Protein AF-A0A3G9H7V8-F1 (afdb_monomer_lite)

Radius of gyration: 50.82 Å; chains: 1; bounding box: 95×32×143 Å

pLDDT: mean 91.22, std 7.06, range [56.06, 97.62]

Structure (mmCIF, N/CA/C/O backbone):
data_AF-A0A3G9H7V8-F1
#
_entry.id   AF-A0A3G9H7V8-F1
#
loop_
_atom_site.group_PDB
_atom_site.id
_atom_site.type_symbol
_atom_site.label_atom_id
_atom_site.label_alt_id
_atom_site.label_comp_id
_atom_site.label_asym_id
_atom_site.label_entity_id
_atom_site.label_seq_id
_atom_site.pdbx_PDB_ins_code
_atom_site.Cartn_x
_atom_site.Cartn_y
_atom_site.Cartn_z
_atom_site.occupancy
_atom_site.B_iso_or_equiv
_atom_site.auth_seq_id
_atom_site.auth_comp_id
_atom_site.auth_asym_id
_atom_site.auth_atom_id
_atom_site.pdbx_PDB_model_num
ATOM 1 N N . MET A 1 1 ? 59.963 -0.102 -94.139 1.00 56.06 1 MET A N 1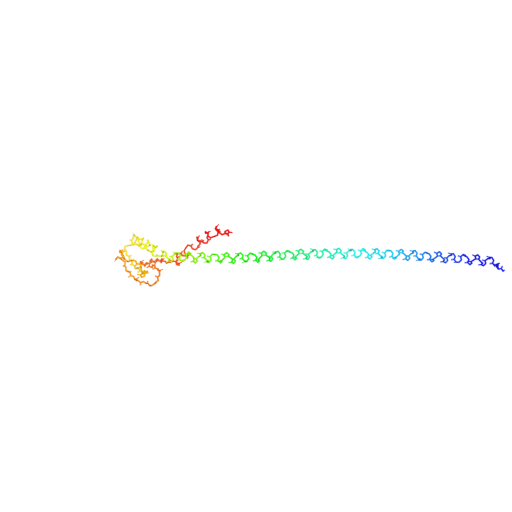
ATOM 2 C CA . MET A 1 1 ? 60.409 0.705 -92.985 1.00 56.06 1 MET A CA 1
ATOM 3 C C . MET A 1 1 ? 59.238 1.578 -92.584 1.00 56.06 1 MET A C 1
ATOM 5 O O . MET A 1 1 ? 58.678 2.205 -93.471 1.00 56.06 1 MET A O 1
ATOM 9 N N . TYR A 1 2 ? 58.824 1.552 -91.318 1.00 56.94 2 TYR A N 1
ATOM 10 C CA . TYR A 1 2 ? 57.833 2.504 -90.808 1.00 56.94 2 TYR A CA 1
ATOM 11 C C . TYR A 1 2 ? 58.503 3.868 -90.636 1.00 56.94 2 TYR A C 1
ATOM 13 O O . TYR A 1 2 ? 59.680 3.917 -90.272 1.00 56.94 2 TYR A O 1
ATOM 21 N N . SER A 1 3 ? 57.789 4.949 -90.940 1.00 73.94 3 SER A N 1
ATOM 22 C CA . SER A 1 3 ? 58.307 6.301 -90.726 1.00 73.94 3 SER A CA 1
ATOM 23 C C . SER A 1 3 ? 58.266 6.649 -89.232 1.00 73.94 3 SER A C 1
ATOM 25 O O . SER A 1 3 ? 57.451 6.101 -88.489 1.00 73.94 3 SER A O 1
ATOM 27 N N . GLU A 1 4 ? 59.110 7.576 -88.771 1.00 71.31 4 GLU A N 1
ATOM 28 C CA . GLU A 1 4 ? 59.048 8.087 -87.387 1.00 71.31 4 GLU A CA 1
ATOM 29 C C . GLU A 1 4 ? 57.642 8.611 -87.029 1.00 71.31 4 GLU A C 1
ATOM 31 O O . GLU A 1 4 ? 57.175 8.437 -85.904 1.00 71.31 4 GLU A O 1
ATOM 36 N N . SER A 1 5 ? 56.916 9.141 -88.021 1.00 75.75 5 SER A N 1
ATOM 37 C CA . SER A 1 5 ? 55.530 9.599 -87.886 1.00 75.75 5 SER A CA 1
ATOM 38 C C . SER A 1 5 ? 54.541 8.465 -87.562 1.00 75.75 5 SER A C 1
ATOM 40 O O . SER A 1 5 ? 53.612 8.659 -86.774 1.00 75.75 5 SER A O 1
ATOM 42 N N . ASP A 1 6 ? 54.746 7.258 -88.101 1.00 77.44 6 ASP A N 1
ATOM 43 C CA . ASP A 1 6 ? 53.877 6.101 -87.839 1.00 77.44 6 ASP A CA 1
ATOM 44 C C . ASP A 1 6 ? 54.033 5.589 -86.400 1.00 77.44 6 ASP A C 1
ATOM 46 O O . ASP A 1 6 ? 53.047 5.240 -85.742 1.00 77.44 6 ASP A O 1
ATOM 50 N N . PHE A 1 7 ? 55.267 5.589 -85.887 1.00 81.81 7 PHE A N 1
ATOM 51 C CA . PHE A 1 7 ? 55.557 5.201 -84.507 1.00 81.81 7 PHE A CA 1
ATOM 52 C C . PHE A 1 7 ? 55.008 6.220 -83.502 1.00 81.81 7 PHE A C 1
ATOM 54 O O . PHE A 1 7 ? 54.410 5.840 -82.492 1.00 81.81 7 PHE A O 1
ATOM 61 N N . GLU A 1 8 ? 55.135 7.515 -83.796 1.00 83.44 8 GLU A N 1
ATOM 62 C CA . GLU A 1 8 ? 54.595 8.575 -82.944 1.00 83.44 8 GLU A CA 1
ATOM 63 C C . GLU A 1 8 ? 53.059 8.509 -82.860 1.00 83.44 8 GLU A C 1
ATOM 65 O O . GLU A 1 8 ? 52.477 8.609 -81.776 1.00 83.44 8 GLU A O 1
ATOM 70 N N . ASN A 1 9 ? 52.388 8.245 -83.986 1.00 83.19 9 ASN A N 1
ATOM 71 C CA . ASN A 1 9 ? 50.938 8.055 -84.031 1.00 83.19 9 ASN A CA 1
ATOM 72 C C . ASN A 1 9 ? 50.480 6.797 -83.273 1.00 83.19 9 ASN A C 1
ATOM 74 O O . ASN A 1 9 ? 49.453 6.826 -82.588 1.00 83.19 9 ASN A O 1
ATOM 78 N N . PHE A 1 10 ? 51.234 5.698 -83.360 1.00 85.50 10 PHE A N 1
ATOM 79 C CA . PHE A 1 10 ? 50.973 4.487 -82.581 1.00 85.50 10 PHE A CA 1
ATOM 80 C C . PHE A 1 10 ? 51.125 4.737 -81.072 1.00 85.50 10 PHE A C 1
ATOM 82 O O . PHE A 1 10 ? 50.220 4.413 -80.301 1.00 85.50 10 PHE A O 1
ATOM 89 N N . SER A 1 11 ? 52.211 5.393 -80.654 1.00 87.31 11 SER A N 1
ATOM 90 C CA . SER A 1 11 ? 52.475 5.746 -79.252 1.00 87.31 11 SER A CA 1
ATOM 91 C C . SER A 1 11 ? 51.382 6.646 -78.657 1.00 87.31 11 SER A C 1
ATOM 93 O O . SER A 1 11 ? 50.880 6.381 -77.558 1.00 87.31 11 SER A O 1
ATOM 95 N N . LYS A 1 12 ? 50.918 7.649 -79.418 1.00 89.56 12 LYS A N 1
ATOM 96 C CA . LYS A 1 12 ? 49.792 8.514 -79.023 1.00 89.56 12 LYS A CA 1
ATOM 97 C C . LYS A 1 12 ? 48.502 7.716 -78.821 1.00 89.56 12 LYS A C 1
ATOM 99 O O . LYS A 1 12 ? 47.817 7.914 -77.819 1.00 89.56 12 LYS A O 1
ATOM 104 N N . LYS A 1 13 ? 48.185 6.775 -79.719 1.00 89.94 13 LYS A N 1
ATOM 105 C CA . LYS A 1 13 ? 46.992 5.915 -79.597 1.00 89.94 13 LYS A CA 1
ATOM 106 C C . LYS A 1 13 ? 47.057 4.980 -78.390 1.00 89.94 13 LYS A C 1
ATOM 108 O O . LYS A 1 13 ? 46.058 4.837 -77.688 1.00 89.94 13 LYS A O 1
ATOM 113 N N . ILE A 1 14 ? 48.211 4.365 -78.130 1.00 91.88 14 ILE A N 1
ATOM 114 C CA . ILE A 1 14 ? 48.401 3.492 -76.963 1.00 91.88 14 ILE A CA 1
ATOM 115 C C . ILE A 1 14 ? 48.274 4.293 -75.666 1.00 91.88 14 ILE A C 1
ATOM 117 O O . ILE A 1 14 ? 47.539 3.880 -74.771 1.00 91.88 14 ILE A O 1
ATOM 121 N N . THR A 1 15 ? 48.906 5.465 -75.592 1.00 90.94 15 THR A N 1
ATOM 122 C CA . THR A 1 15 ? 48.827 6.351 -74.421 1.00 90.94 15 THR A CA 1
ATOM 123 C C . THR A 1 15 ? 47.394 6.812 -74.160 1.00 90.94 15 THR A C 1
ATOM 125 O O . THR A 1 15 ? 46.905 6.682 -73.041 1.00 90.94 15 THR A O 1
ATOM 128 N N . ALA A 1 16 ? 46.674 7.261 -75.193 1.00 91.31 16 ALA A N 1
ATOM 129 C CA . ALA A 1 16 ? 45.269 7.650 -75.068 1.00 91.31 16 ALA A CA 1
ATOM 130 C C . ALA A 1 16 ? 44.376 6.476 -74.627 1.00 91.31 16 ALA A C 1
ATOM 132 O O . ALA A 1 16 ? 43.504 6.633 -73.777 1.00 91.31 16 ALA A O 1
ATOM 133 N N . SER A 1 17 ? 44.615 5.270 -75.155 1.00 91.88 17 SER A N 1
ATOM 134 C CA . SER A 1 17 ? 43.884 4.075 -74.725 1.00 91.88 17 SER A CA 1
ATOM 135 C C . SER A 1 17 ? 44.196 3.677 -73.281 1.00 91.88 17 SER A C 1
ATOM 137 O O . SER A 1 17 ? 43.309 3.154 -72.605 1.00 91.88 17 SER A O 1
ATOM 139 N N . ALA A 1 18 ? 45.433 3.864 -72.817 1.00 92.38 18 ALA A N 1
ATOM 140 C CA . ALA A 1 18 ? 45.832 3.579 -71.443 1.00 92.38 18 ALA A CA 1
ATOM 141 C C . ALA A 1 18 ? 45.210 4.584 -70.464 1.00 92.38 18 ALA A C 1
ATOM 143 O O . ALA A 1 18 ? 44.666 4.163 -69.447 1.00 92.38 18 ALA A O 1
ATOM 144 N N . LEU A 1 19 ? 45.204 5.876 -70.812 1.00 94.19 19 LEU A N 1
ATOM 145 C CA . LEU A 1 19 ? 44.536 6.929 -70.040 1.00 94.19 19 LEU A CA 1
ATOM 146 C C . LEU A 1 19 ? 43.030 6.673 -69.930 1.00 94.19 19 LEU A C 1
ATOM 148 O O . LEU A 1 19 ? 42.518 6.601 -68.820 1.00 94.19 19 LEU A O 1
ATOM 152 N N . ASN A 1 20 ? 42.350 6.381 -71.044 1.00 94.25 20 ASN A N 1
ATOM 153 C CA . ASN A 1 20 ? 40.921 6.042 -71.028 1.00 94.25 20 ASN A CA 1
ATOM 154 C C . ASN A 1 20 ? 40.607 4.812 -70.156 1.00 94.25 20 ASN A C 1
ATOM 156 O O . ASN A 1 20 ? 39.543 4.728 -69.547 1.00 94.25 20 ASN A O 1
ATOM 160 N N . ARG A 1 21 ? 41.506 3.818 -70.110 1.00 94.12 21 ARG A N 1
ATOM 161 C CA . ARG A 1 21 ? 41.347 2.656 -69.219 1.00 94.12 21 ARG A CA 1
ATOM 162 C C . ARG A 1 21 ? 41.571 3.032 -67.759 1.00 94.12 21 ARG A C 1
ATOM 164 O O . ARG A 1 21 ? 40.799 2.592 -66.918 1.00 94.12 21 ARG A O 1
ATOM 171 N N . ALA A 1 22 ? 42.593 3.832 -67.467 1.00 93.62 22 ALA A N 1
ATOM 172 C CA . ALA A 1 22 ? 42.861 4.310 -66.116 1.00 93.62 22 ALA A CA 1
ATOM 173 C C . ALA A 1 22 ? 41.695 5.155 -65.578 1.00 93.62 22 ALA A C 1
ATOM 175 O O . ALA A 1 22 ? 41.257 4.922 -64.458 1.00 93.62 22 ALA A O 1
ATOM 176 N N . GLU A 1 23 ? 41.135 6.053 -66.392 1.00 95.50 23 GLU A N 1
ATOM 177 C CA . GLU A 1 23 ? 39.951 6.847 -66.042 1.00 95.50 23 GLU A CA 1
ATOM 178 C C . GLU A 1 23 ? 38.747 5.959 -65.721 1.00 95.50 23 GLU A C 1
ATOM 180 O O . GLU A 1 23 ? 38.131 6.129 -64.674 1.00 95.50 23 GLU A O 1
ATOM 185 N N . LYS A 1 24 ? 38.458 4.947 -66.552 1.00 95.75 24 LYS A N 1
ATOM 186 C CA . LYS A 1 24 ? 37.373 3.992 -66.266 1.00 95.75 24 LYS A CA 1
ATOM 187 C C . LYS A 1 24 ? 37.571 3.251 -64.949 1.00 95.75 24 LYS A C 1
ATOM 189 O O . LYS A 1 24 ? 36.627 3.136 -64.180 1.00 95.75 24 LYS A O 1
ATOM 194 N N . ILE A 1 25 ? 38.789 2.786 -64.670 1.00 95.75 25 ILE A N 1
ATOM 195 C CA . ILE A 1 25 ? 39.103 2.098 -63.409 1.00 95.75 25 ILE A CA 1
ATOM 196 C C . ILE A 1 25 ? 38.897 3.038 -62.216 1.00 95.75 25 ILE A C 1
ATOM 198 O O . ILE A 1 25 ? 38.371 2.615 -61.190 1.00 95.75 25 ILE A O 1
ATOM 202 N N . VAL A 1 26 ? 39.296 4.307 -62.341 1.00 95.31 26 VAL A N 1
ATOM 203 C CA . VAL A 1 26 ? 39.108 5.311 -61.287 1.00 95.31 26 VAL A CA 1
ATOM 204 C C . VAL A 1 26 ? 37.625 5.587 -61.048 1.00 95.31 26 VAL A C 1
ATOM 206 O O . VAL A 1 26 ? 37.203 5.600 -59.895 1.00 95.31 26 VAL A O 1
ATOM 209 N N . GLU A 1 27 ? 36.826 5.763 -62.098 1.00 96.12 27 GLU A N 1
ATOM 210 C CA . GLU A 1 27 ? 35.383 5.996 -61.961 1.00 96.12 27 GLU A CA 1
ATOM 211 C C . GLU A 1 27 ? 34.654 4.770 -61.390 1.00 96.12 27 GLU A C 1
ATOM 213 O O . GLU A 1 27 ? 33.844 4.907 -60.477 1.00 96.12 27 GLU A O 1
ATOM 218 N N . GLU A 1 28 ? 35.004 3.556 -61.827 1.00 96.06 28 GLU A N 1
ATOM 219 C CA . GLU A 1 28 ? 34.475 2.316 -61.241 1.00 96.06 28 GLU A CA 1
ATOM 220 C C . GLU A 1 28 ? 34.866 2.163 -59.762 1.00 96.06 28 GLU A C 1
ATOM 222 O O . GLU A 1 28 ? 34.057 1.718 -58.946 1.00 96.06 28 GLU A O 1
ATOM 227 N N . ALA A 1 29 ? 36.094 2.538 -59.391 1.00 95.31 29 ALA A N 1
ATOM 228 C CA . ALA A 1 29 ? 36.549 2.500 -58.004 1.00 95.31 29 ALA A CA 1
ATOM 229 C C . ALA A 1 29 ? 35.818 3.527 -57.128 1.00 95.31 29 ALA A C 1
ATOM 231 O O . ALA A 1 29 ? 35.462 3.198 -55.996 1.00 95.31 29 ALA A O 1
ATOM 232 N N . LYS A 1 30 ? 35.560 4.738 -57.644 1.00 96.00 30 LYS A N 1
ATOM 233 C CA . LYS A 1 30 ? 34.761 5.761 -56.954 1.00 96.00 30 LYS A CA 1
ATOM 234 C C . LYS A 1 30 ? 33.324 5.298 -56.748 1.00 96.00 30 LYS A C 1
ATOM 236 O O . LYS A 1 30 ? 32.863 5.315 -55.615 1.00 96.00 30 LYS A O 1
ATOM 241 N N . ALA A 1 31 ? 32.669 4.799 -57.798 1.00 96.38 31 ALA A N 1
ATOM 242 C CA . ALA A 1 31 ? 31.296 4.306 -57.709 1.00 96.38 31 ALA A CA 1
ATOM 243 C C . ALA A 1 31 ? 31.163 3.179 -56.670 1.00 96.38 31 ALA A C 1
ATOM 245 O O . ALA A 1 31 ? 30.263 3.204 -55.837 1.00 96.38 31 ALA A O 1
ATOM 246 N N . ARG A 1 32 ? 32.113 2.232 -56.644 1.00 95.81 32 ARG A N 1
ATOM 247 C CA . ARG A 1 32 ? 32.150 1.175 -55.618 1.00 95.81 32 ARG A CA 1
ATOM 248 C C . ARG A 1 32 ? 32.421 1.704 -54.211 1.00 95.81 32 ARG A C 1
ATOM 250 O O . ARG A 1 32 ? 31.960 1.109 -53.243 1.00 95.81 32 ARG A O 1
ATOM 257 N N . ALA A 1 33 ? 33.227 2.755 -54.073 1.00 95.94 33 ALA A N 1
ATOM 258 C CA . ALA A 1 33 ? 33.482 3.368 -52.774 1.00 95.94 33 ALA A CA 1
ATOM 259 C C . ALA A 1 33 ? 32.226 4.077 -52.251 1.00 95.94 33 ALA A C 1
ATOM 261 O O . ALA A 1 33 ? 31.880 3.896 -51.089 1.00 95.94 33 ALA A O 1
ATOM 262 N N . GLU A 1 34 ? 31.526 4.817 -53.110 1.00 96.44 34 GLU A N 1
ATOM 263 C CA . GLU A 1 34 ? 30.258 5.479 -52.785 1.00 96.44 34 GLU A CA 1
ATOM 264 C C . GLU A 1 34 ? 29.166 4.468 -52.417 1.00 96.44 34 GLU A C 1
ATOM 266 O O . GLU A 1 34 ? 28.502 4.639 -51.399 1.00 96.44 34 GLU A O 1
ATOM 271 N N . GLU A 1 35 ? 29.034 3.377 -53.177 1.00 96.94 35 GLU A N 1
ATOM 272 C CA . GLU A 1 35 ? 28.098 2.287 -52.873 1.00 96.94 35 GLU A CA 1
ATOM 273 C C . GLU A 1 35 ? 28.371 1.681 -51.490 1.00 96.94 35 GLU A C 1
ATOM 275 O O . GLU A 1 35 ? 27.461 1.573 -50.673 1.00 96.94 35 GLU A O 1
ATOM 280 N N . LYS A 1 36 ? 29.638 1.388 -51.171 1.00 96.44 36 LYS A N 1
ATOM 281 C CA . LYS A 1 36 ? 30.019 0.862 -49.851 1.00 96.44 36 LYS A CA 1
ATOM 282 C C . LYS A 1 36 ? 29.769 1.838 -48.708 1.00 96.44 36 LYS A C 1
ATOM 284 O O . LYS A 1 36 ? 29.417 1.407 -47.614 1.00 96.44 36 LYS A O 1
ATOM 289 N N . VAL A 1 37 ? 29.993 3.133 -48.931 1.00 96.81 37 VAL A N 1
ATOM 290 C CA . VAL A 1 37 ? 29.675 4.161 -47.931 1.00 96.81 37 VAL A CA 1
ATOM 291 C C . VAL A 1 37 ? 28.171 4.181 -47.687 1.00 96.81 37 VAL A C 1
ATOM 293 O O . VAL A 1 37 ? 27.750 4.149 -46.537 1.00 96.81 37 VAL A O 1
ATOM 296 N N . HIS A 1 38 ? 27.369 4.142 -48.750 1.00 96.38 38 HIS A N 1
ATOM 297 C CA . HIS A 1 38 ? 25.916 4.132 -48.634 1.00 96.38 38 HIS A CA 1
ATOM 298 C C . HIS A 1 38 ? 25.385 2.877 -47.920 1.00 96.38 38 HIS A C 1
ATOM 300 O O . HIS A 1 38 ? 24.501 2.978 -47.070 1.00 96.38 38 HIS A O 1
ATOM 306 N N . GLU A 1 39 ? 25.941 1.699 -48.217 1.00 97.00 39 GLU A N 1
ATOM 307 C CA . GLU A 1 39 ? 25.615 0.454 -47.509 1.00 97.00 39 GLU A CA 1
ATOM 308 C C . GLU A 1 39 ? 25.952 0.545 -46.016 1.00 97.00 39 GLU A C 1
ATOM 310 O O . GLU A 1 39 ? 25.111 0.213 -45.181 1.00 97.00 39 GLU A O 1
ATOM 315 N N . ALA A 1 40 ? 27.139 1.055 -45.673 1.00 96.31 40 ALA A N 1
ATOM 316 C CA . ALA A 1 40 ? 27.561 1.217 -44.284 1.00 96.31 40 ALA A CA 1
ATOM 317 C C . ALA A 1 40 ? 26.706 2.244 -43.522 1.00 96.31 40 ALA A C 1
ATOM 319 O O . ALA A 1 40 ? 26.383 2.032 -42.355 1.00 96.31 40 ALA A O 1
ATOM 320 N N . GLU A 1 41 ? 26.311 3.346 -44.166 1.00 97.25 41 GLU A N 1
ATOM 321 C CA . GLU A 1 41 ? 25.395 4.335 -43.584 1.00 97.25 41 GLU A CA 1
ATOM 322 C C . GLU A 1 41 ? 24.018 3.731 -43.308 1.00 97.25 41 GLU A C 1
ATOM 324 O O . GLU A 1 41 ? 23.433 3.976 -42.251 1.00 97.25 41 GLU A O 1
ATOM 329 N N . LYS A 1 42 ? 23.512 2.915 -44.237 1.00 97.38 42 LYS A N 1
ATOM 330 C CA . LYS A 1 42 ? 22.236 2.223 -44.072 1.00 97.38 42 LYS A CA 1
ATOM 331 C C . LYS A 1 42 ? 22.289 1.216 -42.922 1.00 97.38 42 LYS A C 1
ATOM 333 O O . LYS A 1 42 ? 21.403 1.233 -42.074 1.00 97.38 42 LYS A O 1
ATOM 338 N N . GLU A 1 43 ? 23.332 0.391 -42.861 1.00 96.88 43 GLU A N 1
ATOM 339 C CA . GLU A 1 43 ? 23.529 -0.577 -41.775 1.00 96.88 43 GLU A CA 1
ATOM 340 C C . GLU A 1 43 ? 23.661 0.130 -40.416 1.00 96.88 43 GLU A C 1
ATOM 342 O O . GLU A 1 43 ? 23.015 -0.256 -39.443 1.00 96.88 43 GLU A O 1
ATOM 347 N N . ALA A 1 44 ? 24.425 1.225 -40.351 1.00 96.25 44 ALA A N 1
ATOM 348 C CA . ALA A 1 44 ? 24.560 2.018 -39.133 1.00 96.25 44 ALA A CA 1
ATOM 349 C C . ALA A 1 44 ? 23.219 2.613 -38.671 1.00 96.25 44 ALA A C 1
ATOM 351 O O . ALA A 1 44 ? 22.936 2.627 -37.472 1.00 96.25 44 ALA A O 1
ATOM 352 N N . ALA A 1 45 ? 22.387 3.084 -39.604 1.00 97.06 45 ALA A N 1
ATOM 353 C CA . ALA A 1 45 ? 21.060 3.606 -39.291 1.00 97.06 45 ALA A CA 1
ATOM 354 C C . ALA A 1 45 ? 20.111 2.512 -38.772 1.00 97.06 45 ALA A C 1
ATOM 356 O O . ALA A 1 45 ? 19.371 2.754 -37.820 1.00 97.06 45 ALA A O 1
ATOM 357 N N . GLU A 1 46 ? 20.153 1.312 -39.359 1.00 97.31 46 GLU A N 1
ATOM 358 C CA . GLU A 1 46 ? 19.356 0.162 -38.911 1.00 97.31 46 GLU A CA 1
ATOM 359 C C . GLU A 1 46 ? 19.751 -0.273 -37.491 1.00 97.31 46 GLU A C 1
ATOM 361 O O . GLU A 1 46 ? 18.882 -0.409 -36.629 1.00 97.31 46 GLU A O 1
ATOM 366 N N . ILE A 1 47 ? 21.055 -0.386 -37.212 1.00 97.25 47 ILE A N 1
ATOM 367 C CA . ILE A 1 47 ? 21.574 -0.722 -35.875 1.00 97.25 47 ILE A CA 1
ATOM 368 C C . ILE A 1 47 ? 21.174 0.338 -34.842 1.00 97.25 47 ILE A C 1
ATOM 370 O O . ILE A 1 47 ? 20.793 0.004 -33.717 1.00 97.25 47 ILE A O 1
ATOM 374 N N . LEU A 1 48 ? 21.265 1.623 -35.201 1.00 97.31 48 LEU A N 1
ATOM 375 C CA . LEU A 1 48 ? 20.890 2.707 -34.297 1.00 97.31 48 LEU A CA 1
ATOM 376 C C . LEU A 1 48 ? 19.397 2.648 -33.956 1.00 97.31 48 LEU A C 1
ATOM 378 O O . LEU A 1 48 ? 19.047 2.731 -32.781 1.00 97.31 48 LEU A O 1
ATOM 382 N N . ALA A 1 49 ? 18.538 2.450 -34.957 1.00 97.06 49 ALA A N 1
ATOM 383 C CA . ALA A 1 49 ? 17.096 2.355 -34.758 1.00 97.06 49 ALA A CA 1
ATOM 384 C C . ALA A 1 49 ? 16.709 1.162 -33.866 1.00 97.06 49 ALA A C 1
ATOM 386 O O . ALA A 1 49 ? 15.874 1.306 -32.972 1.00 97.06 49 ALA A O 1
ATOM 387 N N . GLU A 1 50 ? 17.341 -0.000 -34.061 1.00 97.25 50 GLU A N 1
ATOM 388 C CA . GLU A 1 50 ? 17.114 -1.178 -33.215 1.00 97.25 50 GLU A CA 1
ATOM 389 C C . GLU A 1 50 ? 17.550 -0.921 -31.762 1.00 97.25 50 GLU A C 1
ATOM 391 O O . GLU A 1 50 ? 16.814 -1.222 -30.820 1.00 97.25 50 GLU A O 1
ATOM 396 N N . SER A 1 51 ? 18.716 -0.297 -31.572 1.00 96.50 51 SER A N 1
ATOM 397 C CA . SER A 1 51 ? 19.227 0.075 -30.249 1.00 96.50 51 SER A CA 1
ATOM 398 C C . SER A 1 51 ? 18.299 1.057 -29.524 1.00 96.50 51 SER A C 1
ATOM 400 O O . SER A 1 51 ? 17.974 0.860 -28.351 1.00 96.50 51 SER A O 1
ATOM 402 N N . GLU A 1 52 ? 17.810 2.086 -30.222 1.00 97.19 52 GLU A N 1
ATOM 403 C CA . GLU A 1 52 ? 16.851 3.050 -29.672 1.00 97.19 52 GLU A CA 1
ATOM 404 C C . GLU A 1 52 ? 15.531 2.382 -29.269 1.00 97.19 52 GLU A C 1
ATOM 406 O O . GLU A 1 52 ? 14.972 2.694 -28.212 1.00 97.19 52 GLU A O 1
ATOM 411 N N . GLU A 1 53 ? 15.039 1.428 -30.064 1.00 97.50 53 GLU A N 1
ATOM 412 C CA . GLU A 1 53 ? 13.826 0.683 -29.735 1.00 97.50 53 GLU A CA 1
ATOM 413 C C . GLU A 1 53 ? 14.009 -0.174 -28.473 1.00 97.50 53 GLU A C 1
ATOM 415 O O . GLU A 1 53 ? 13.134 -0.177 -27.598 1.00 97.50 53 GLU A O 1
ATOM 420 N N . ILE A 1 54 ? 15.136 -0.885 -28.361 1.00 97.12 54 ILE A N 1
ATOM 421 C CA . ILE A 1 54 ? 15.461 -1.721 -27.197 1.00 97.12 54 ILE A CA 1
ATOM 422 C C . ILE A 1 54 ? 15.563 -0.855 -25.942 1.00 97.12 54 ILE A C 1
ATOM 424 O O . ILE A 1 54 ? 14.851 -1.110 -24.969 1.00 97.12 54 ILE A O 1
ATOM 428 N N . LEU A 1 55 ? 16.356 0.217 -25.985 1.00 96.44 55 LEU A N 1
ATOM 429 C CA . LEU A 1 55 ? 16.512 1.138 -24.857 1.00 96.44 55 LEU A CA 1
ATOM 430 C C . LEU A 1 55 ? 15.177 1.783 -24.462 1.00 96.44 55 LEU A C 1
ATOM 432 O O . LEU A 1 55 ? 14.879 1.930 -23.278 1.00 96.44 55 LEU A O 1
ATOM 436 N N . GLY A 1 56 ? 14.327 2.117 -25.437 1.00 97.62 56 GLY A N 1
ATOM 437 C CA . GLY A 1 56 ? 12.986 2.638 -25.177 1.00 97.62 56 GLY A CA 1
ATOM 438 C C . GLY A 1 56 ? 12.046 1.618 -24.521 1.00 97.62 56 GLY A C 1
ATOM 439 O O . GLY A 1 56 ? 11.151 1.995 -23.761 1.00 97.62 56 GLY A O 1
ATOM 440 N N . LYS A 1 57 ? 12.202 0.318 -24.796 1.00 97.00 57 LYS A N 1
ATOM 441 C CA . LYS A 1 57 ? 11.468 -0.750 -24.090 1.00 97.00 57 LYS A CA 1
ATOM 442 C C . LYS A 1 57 ? 11.994 -0.936 -22.669 1.00 97.00 57 LYS A C 1
ATOM 444 O O . LYS A 1 57 ? 11.188 -0.985 -21.744 1.00 97.00 57 LYS A O 1
ATOM 449 N N . GLU A 1 58 ? 13.312 -0.975 -22.493 1.00 96.69 58 GLU A N 1
ATOM 450 C CA . GLU A 1 58 ? 13.948 -1.107 -21.177 1.00 96.69 58 GLU A CA 1
ATOM 451 C C . GLU A 1 58 ? 13.592 0.060 -20.253 1.00 96.69 58 GLU A C 1
ATOM 453 O O . GLU A 1 58 ? 13.219 -0.161 -19.101 1.00 96.69 58 GLU A O 1
ATOM 458 N N . LEU A 1 59 ? 13.619 1.295 -20.766 1.00 97.12 59 LEU A N 1
ATOM 459 C CA . LEU A 1 59 ? 13.254 2.483 -19.998 1.00 97.12 59 LEU A CA 1
ATOM 460 C C . LEU A 1 59 ? 11.799 2.426 -19.520 1.00 97.12 59 LEU A C 1
ATOM 462 O O . LEU A 1 59 ? 11.539 2.678 -18.347 1.00 97.12 59 LEU A O 1
ATOM 466 N N . ARG A 1 60 ? 10.861 2.041 -20.394 1.00 96.81 60 ARG A N 1
ATOM 467 C CA . ARG A 1 60 ? 9.445 1.893 -20.016 1.00 96.81 60 ARG A CA 1
ATOM 468 C C . ARG A 1 60 ? 9.244 0.810 -18.962 1.00 96.81 60 ARG A C 1
ATOM 470 O O . ARG A 1 60 ? 8.558 1.059 -17.977 1.00 96.81 60 ARG A O 1
ATOM 477 N N . SER A 1 61 ? 9.883 -0.350 -19.127 1.00 97.31 61 SER A N 1
ATOM 478 C CA . SER A 1 61 ? 9.832 -1.431 -18.132 1.00 97.31 61 SER A CA 1
ATOM 479 C C . SER A 1 61 ? 10.364 -0.960 -16.778 1.00 97.31 61 SER A C 1
ATOM 481 O O . SER A 1 61 ? 9.737 -1.181 -15.747 1.00 97.31 61 SER A O 1
ATOM 483 N N . PHE A 1 62 ? 11.494 -0.249 -16.777 1.00 96.94 62 PHE A N 1
ATOM 484 C CA . PHE A 1 62 ? 12.082 0.306 -15.562 1.00 96.94 62 PHE A CA 1
ATOM 485 C C . PHE A 1 62 ? 11.169 1.342 -14.888 1.00 96.94 62 PHE A C 1
ATOM 487 O O . PHE A 1 62 ? 11.033 1.344 -13.663 1.00 96.94 62 PHE A O 1
ATOM 494 N N . GLU A 1 63 ? 10.536 2.227 -15.661 1.00 97.50 63 GLU A N 1
ATOM 495 C CA . GLU A 1 63 ? 9.580 3.211 -15.145 1.00 97.50 63 GLU A CA 1
ATOM 496 C C . GLU A 1 63 ? 8.342 2.542 -14.532 1.00 97.50 63 GLU A C 1
ATOM 498 O O . GLU A 1 63 ? 7.927 2.922 -13.434 1.00 97.50 63 GLU A O 1
ATOM 503 N N . GLU A 1 64 ? 7.787 1.524 -15.195 1.00 97.38 64 GLU A N 1
ATOM 504 C CA . GLU A 1 64 ? 6.648 0.742 -14.703 1.00 97.38 64 GLU A CA 1
ATOM 505 C C . GLU A 1 64 ? 6.986 -0.003 -13.407 1.00 97.38 64 GLU A C 1
ATOM 507 O O . GLU A 1 64 ? 6.262 0.122 -12.417 1.00 97.38 64 GLU A O 1
ATOM 512 N N . GLU A 1 65 ? 8.119 -0.708 -13.365 1.00 97.44 65 GLU A N 1
ATOM 513 C CA . GLU A 1 65 ? 8.595 -1.407 -12.166 1.00 97.44 65 GLU A CA 1
ATOM 514 C C . GLU A 1 65 ? 8.827 -0.442 -11.003 1.00 97.44 65 GLU A C 1
ATOM 516 O O . GLU A 1 65 ? 8.420 -0.699 -9.865 1.00 97.44 65 GLU A O 1
ATOM 521 N N . ARG A 1 66 ? 9.462 0.701 -11.276 1.00 96.69 66 ARG A N 1
ATOM 522 C CA . ARG A 1 66 ? 9.740 1.708 -10.252 1.00 96.69 66 ARG A CA 1
ATOM 523 C C . ARG A 1 66 ? 8.456 2.332 -9.723 1.00 96.69 66 ARG A C 1
ATOM 525 O O . ARG A 1 66 ? 8.350 2.544 -8.515 1.00 96.69 66 ARG A O 1
ATOM 532 N N . ARG A 1 67 ? 7.479 2.596 -10.591 1.00 96.88 67 ARG A N 1
ATOM 533 C CA . ARG A 1 67 ? 6.161 3.090 -10.188 1.00 96.88 67 ARG A CA 1
ATOM 534 C C . ARG A 1 67 ? 5.429 2.070 -9.322 1.00 96.88 67 ARG A C 1
ATOM 536 O O . ARG A 1 67 ? 4.986 2.431 -8.236 1.00 96.88 67 ARG A O 1
ATOM 543 N N . ALA A 1 68 ? 5.373 0.811 -9.750 1.00 96.94 68 ALA A N 1
ATOM 544 C CA . ALA A 1 68 ? 4.741 -0.264 -8.989 1.00 96.94 68 ALA A CA 1
ATOM 545 C C . ALA A 1 68 ? 5.388 -0.439 -7.606 1.00 96.94 68 ALA A C 1
ATOM 547 O O . ALA A 1 68 ? 4.697 -0.623 -6.604 1.00 96.94 68 ALA A O 1
ATOM 548 N N . LYS A 1 69 ? 6.719 -0.314 -7.525 1.00 97.38 69 LYS A N 1
ATOM 549 C CA . LYS A 1 69 ? 7.444 -0.344 -6.253 1.00 97.38 69 LYS A CA 1
ATOM 550 C C . LYS A 1 69 ? 7.054 0.818 -5.338 1.00 97.38 69 LYS A C 1
ATOM 552 O O . LYS A 1 69 ? 6.757 0.579 -4.172 1.00 97.38 69 LYS A O 1
ATOM 557 N N . ILE A 1 70 ? 7.018 2.047 -5.859 1.00 96.88 70 ILE A N 1
ATOM 558 C CA . ILE A 1 70 ? 6.604 3.231 -5.090 1.00 96.88 70 ILE A CA 1
ATOM 559 C C . ILE A 1 70 ? 5.162 3.076 -4.598 1.00 96.88 70 ILE A C 1
ATOM 561 O O . ILE A 1 70 ? 4.885 3.341 -3.431 1.00 96.88 70 ILE A O 1
ATOM 565 N N . GLU A 1 71 ? 4.247 2.625 -5.457 1.00 96.25 71 GLU A N 1
ATOM 566 C CA . GLU A 1 71 ? 2.847 2.388 -5.091 1.00 96.25 71 GLU A CA 1
ATOM 567 C C . GLU A 1 71 ? 2.736 1.328 -3.983 1.00 96.25 71 GLU A C 1
ATOM 569 O O . GLU A 1 71 ? 2.029 1.538 -2.998 1.00 96.25 71 GLU A O 1
ATOM 574 N N . SER A 1 72 ? 3.505 0.237 -4.075 1.00 97.00 72 SER A N 1
ATOM 575 C CA . SER A 1 72 ? 3.540 -0.804 -3.043 1.00 97.00 72 SER A CA 1
ATOM 576 C C . SER A 1 72 ? 4.128 -0.321 -1.714 1.00 97.00 72 SER A C 1
ATOM 578 O O . SER A 1 72 ? 3.614 -0.695 -0.658 1.00 97.00 72 SER A O 1
ATOM 580 N N . GLU A 1 73 ? 5.208 0.462 -1.736 1.00 97.25 73 GLU A N 1
ATOM 581 C CA . GLU A 1 73 ? 5.820 1.027 -0.526 1.00 97.25 73 GLU A CA 1
ATOM 582 C C . GLU A 1 73 ? 4.872 2.033 0.139 1.00 97.25 73 GLU A C 1
ATOM 584 O O . GLU A 1 73 ? 4.626 1.941 1.342 1.00 97.25 73 GLU A O 1
ATOM 589 N N . THR A 1 74 ? 4.251 2.906 -0.658 1.00 95.88 74 THR A N 1
ATOM 590 C CA . THR A 1 74 ? 3.259 3.886 -0.190 1.00 95.88 74 THR A CA 1
ATOM 591 C C . THR A 1 74 ? 2.059 3.199 0.456 1.00 95.88 74 THR A C 1
ATOM 593 O O . THR A 1 74 ? 1.626 3.590 1.539 1.00 95.88 74 THR A O 1
ATOM 596 N N . GLU A 1 75 ? 1.525 2.148 -0.172 1.00 93.62 75 GLU A N 1
ATOM 597 C CA . GLU A 1 75 ? 0.391 1.407 0.380 1.00 93.62 75 GLU A CA 1
ATOM 598 C C . GLU A 1 75 ? 0.755 0.705 1.692 1.00 93.62 75 GLU A C 1
ATOM 600 O O . GLU A 1 75 ? -0.024 0.717 2.646 1.00 93.62 75 GLU A O 1
ATOM 605 N N . ARG A 1 76 ? 1.965 0.146 1.783 1.00 95.44 76 ARG A N 1
ATOM 606 C CA . ARG A 1 76 ? 2.454 -0.479 3.015 1.00 95.44 76 ARG A CA 1
ATOM 607 C C . ARG A 1 76 ? 2.593 0.532 4.153 1.00 95.44 76 ARG A C 1
ATOM 609 O O . ARG A 1 76 ? 2.193 0.237 5.279 1.00 95.44 76 ARG A O 1
ATOM 616 N N . GLU A 1 77 ? 3.149 1.709 3.879 1.00 94.50 77 GLU A N 1
ATOM 617 C CA . GLU A 1 77 ? 3.251 2.790 4.865 1.00 94.50 77 GLU A CA 1
ATOM 618 C C . GLU A 1 77 ? 1.869 3.276 5.306 1.00 94.50 77 GLU A C 1
ATOM 620 O O . GLU A 1 77 ? 1.627 3.438 6.505 1.00 94.50 77 GLU A O 1
ATOM 625 N N . ARG A 1 78 ? 0.932 3.420 4.359 1.00 90.19 78 ARG A N 1
ATOM 626 C CA . ARG A 1 78 ? -0.465 3.764 4.645 1.00 90.19 78 ARG A CA 1
ATOM 627 C C . ARG A 1 78 ? -1.103 2.744 5.584 1.00 90.19 78 ARG A C 1
ATOM 629 O O . ARG A 1 78 ? -1.658 3.133 6.606 1.00 90.19 78 ARG A O 1
ATOM 636 N N . GLN A 1 79 ? -0.982 1.449 5.296 1.00 89.62 79 GLN A N 1
ATOM 637 C CA . GLN A 1 79 ? -1.526 0.388 6.151 1.00 89.62 79 GLN A CA 1
ATOM 638 C C . GLN A 1 79 ? -0.904 0.386 7.549 1.00 89.62 79 GLN A C 1
ATOM 640 O O . GLN A 1 79 ? -1.618 0.249 8.542 1.00 89.62 79 GLN A O 1
ATOM 645 N N . HIS A 1 80 ? 0.412 0.588 7.648 1.00 91.88 80 HIS A N 1
ATOM 646 C CA . HIS A 1 80 ? 1.088 0.675 8.939 1.00 91.88 80 HIS A CA 1
ATOM 647 C C . HIS A 1 80 ? 0.592 1.876 9.758 1.00 91.88 80 HIS A C 1
ATOM 649 O O . HIS A 1 80 ? 0.313 1.745 10.950 1.00 91.88 80 HIS A O 1
ATOM 655 N N . PHE A 1 81 ? 0.436 3.038 9.120 1.00 90.06 81 PHE A N 1
ATOM 656 C CA . PHE A 1 81 ? -0.125 4.229 9.754 1.00 90.06 81 PHE A CA 1
ATOM 657 C C . PHE A 1 81 ? -1.560 3.991 10.245 1.00 90.06 81 PHE A C 1
ATOM 659 O O . PHE A 1 81 ? -1.866 4.280 11.401 1.00 90.06 81 PHE A O 1
ATOM 666 N N . LEU A 1 82 ? -2.418 3.411 9.401 1.00 87.00 82 LEU A N 1
ATOM 667 C CA . LEU A 1 82 ? -3.805 3.086 9.747 1.00 87.00 82 LEU A CA 1
ATOM 668 C C . LEU A 1 82 ? -3.887 2.101 10.917 1.00 87.00 82 LEU A C 1
ATOM 670 O O . LEU A 1 82 ? -4.669 2.311 11.842 1.00 87.00 82 LEU A O 1
ATOM 674 N N . SER A 1 83 ? -3.046 1.065 10.917 1.00 87.44 83 SER A N 1
ATOM 675 C CA . SER A 1 83 ? -2.963 0.108 12.022 1.00 87.44 83 SER A CA 1
ATOM 676 C C . SER A 1 83 ? -2.525 0.780 13.324 1.00 87.44 83 SER A C 1
ATOM 678 O O . SER A 1 83 ? -3.081 0.482 14.380 1.00 87.44 83 SER A O 1
ATOM 680 N N . GLY A 1 84 ? -1.548 1.690 13.264 1.00 89.19 84 GLY A N 1
ATOM 681 C CA . GLY A 1 84 ? -1.102 2.452 14.431 1.00 89.19 84 GLY A CA 1
ATOM 682 C C . GLY A 1 84 ? -2.197 3.366 14.978 1.00 89.19 84 GLY A C 1
ATOM 683 O O . GLY A 1 84 ? -2.431 3.402 16.184 1.00 89.19 84 GLY A O 1
ATOM 684 N N . LEU A 1 85 ? -2.921 4.053 14.091 1.00 87.38 85 LEU A N 1
ATOM 685 C CA . LEU A 1 85 ? -4.042 4.908 14.471 1.00 87.38 85 LEU A CA 1
ATOM 686 C C . LEU A 1 85 ? -5.185 4.094 15.094 1.00 87.38 85 LEU A C 1
ATOM 688 O O . LEU A 1 85 ? -5.702 4.485 16.137 1.00 87.38 85 LEU A O 1
ATOM 692 N N . LYS A 1 86 ? -5.524 2.934 14.515 1.00 85.62 86 LYS A N 1
ATOM 693 C CA . LYS A 1 86 ? -6.499 1.994 15.084 1.00 85.62 86 LYS A CA 1
ATOM 694 C C . LYS A 1 86 ? -6.099 1.554 16.493 1.00 85.62 86 LYS A C 1
ATOM 696 O O . LYS A 1 86 ? -6.916 1.659 17.401 1.00 85.62 86 LYS A O 1
ATOM 701 N N . SER A 1 87 ? -4.850 1.122 16.687 1.00 88.00 87 SER A N 1
ATOM 702 C CA . SER A 1 87 ? -4.341 0.731 18.012 1.00 88.00 87 SER A CA 1
ATOM 703 C C . SER A 1 87 ? -4.484 1.870 19.021 1.00 88.00 87 SER A C 1
ATOM 705 O O . SER A 1 87 ? -5.032 1.668 20.099 1.00 88.00 87 SER A O 1
ATOM 707 N N . GLY A 1 88 ? -4.080 3.088 18.645 1.00 89.31 88 GLY A N 1
ATOM 708 C CA . GLY A 1 88 ? -4.180 4.254 19.523 1.00 89.31 88 GLY A CA 1
ATOM 709 C C . GLY A 1 88 ? -5.620 4.619 19.896 1.00 89.31 88 GLY A C 1
ATOM 710 O O . GLY A 1 88 ? -5.873 5.010 21.035 1.00 89.31 88 GLY A O 1
ATOM 711 N N . VAL A 1 89 ? -6.578 4.473 18.973 1.00 87.75 89 VAL A N 1
ATOM 712 C CA . VAL A 1 89 ? -7.996 4.697 19.296 1.00 87.75 89 VAL A CA 1
ATOM 713 C C . VAL A 1 89 ? -8.532 3.597 20.208 1.00 87.75 89 VAL A C 1
ATOM 715 O O . VAL A 1 89 ? -9.188 3.925 21.190 1.00 87.75 89 VAL A O 1
ATOM 718 N N . LEU A 1 90 ? -8.232 2.323 19.937 1.00 87.12 90 LEU A N 1
ATOM 719 C CA . LEU A 1 90 ? -8.673 1.210 20.786 1.00 87.12 90 LEU A CA 1
ATOM 720 C C . LEU A 1 90 ? -8.138 1.342 22.216 1.00 87.12 90 LEU A C 1
ATOM 722 O O . LEU A 1 90 ? -8.909 1.200 23.159 1.00 87.12 90 LEU A O 1
ATOM 726 N N . GLU A 1 91 ? -6.866 1.707 22.381 1.00 90.31 91 GLU A N 1
ATOM 727 C CA . GLU A 1 91 ? -6.278 2.008 23.694 1.00 90.31 91 GLU A CA 1
ATOM 728 C C . GLU A 1 91 ? -6.980 3.187 24.389 1.00 90.31 91 GLU A C 1
ATOM 730 O O . GLU A 1 91 ? -7.160 3.186 25.608 1.00 90.31 91 GLU A O 1
ATOM 735 N N . GLY A 1 92 ? -7.383 4.209 23.625 1.00 90.62 92 GLY A N 1
ATOM 736 C CA . GLY A 1 92 ? -8.148 5.344 24.140 1.00 90.62 92 GLY A CA 1
ATOM 737 C C . GLY A 1 92 ? -9.550 4.951 24.607 1.00 90.62 92 GLY A C 1
ATOM 738 O O . GLY A 1 92 ? -9.974 5.369 25.682 1.00 90.62 92 GLY A O 1
ATOM 739 N N . VAL A 1 93 ? -10.250 4.120 23.830 1.00 88.56 93 VAL A N 1
ATOM 740 C CA . VAL A 1 93 ? -11.580 3.602 24.183 1.00 88.56 93 VAL A CA 1
ATOM 741 C C . VAL A 1 93 ? -11.496 2.678 25.396 1.00 88.56 93 VAL A C 1
ATOM 743 O O . VAL A 1 93 ? -12.296 2.830 26.315 1.00 88.56 93 VAL A O 1
ATOM 746 N N . GLU A 1 94 ? -10.516 1.770 25.450 1.00 89.81 94 GLU A N 1
ATOM 747 C CA . GLU A 1 94 ? -10.309 0.889 26.607 1.00 89.81 94 GLU A CA 1
ATOM 748 C C . GLU A 1 94 ? -10.080 1.713 27.880 1.00 89.81 94 GLU A C 1
ATOM 750 O O . GLU A 1 94 ? -10.723 1.467 28.900 1.00 89.81 94 GLU A O 1
ATOM 755 N N . ARG A 1 95 ? -9.238 2.753 27.810 1.00 91.94 95 ARG A N 1
ATOM 756 C CA . ARG A 1 95 ? -9.002 3.657 28.942 1.00 91.94 95 ARG A CA 1
ATOM 757 C C . ARG A 1 95 ? -10.275 4.369 29.392 1.00 91.94 95 ARG A C 1
ATOM 759 O O . ARG A 1 95 ? -10.556 4.400 30.586 1.00 91.94 95 ARG A O 1
ATOM 766 N N . GLU A 1 96 ? -11.057 4.899 28.456 1.00 91.38 96 GLU A N 1
ATOM 767 C CA . GLU A 1 96 ? -12.330 5.560 28.762 1.00 91.38 96 GLU A CA 1
ATOM 768 C C . GLU A 1 96 ? -13.315 4.588 29.437 1.00 91.38 96 GLU A C 1
ATOM 770 O O . GLU A 1 96 ? -13.944 4.925 30.442 1.00 91.38 96 GLU A O 1
ATOM 775 N N . LEU A 1 97 ? -13.414 3.348 28.943 1.00 89.75 97 LEU A N 1
ATOM 776 C CA . LEU A 1 97 ? -14.238 2.301 29.555 1.00 89.75 97 LEU A CA 1
ATOM 777 C C . LEU A 1 97 ? -13.750 1.937 30.963 1.00 89.75 97 LEU A C 1
ATOM 779 O O . LEU A 1 97 ? -14.564 1.738 31.866 1.00 89.75 97 LEU A O 1
ATOM 783 N N . GLU A 1 98 ? -12.437 1.867 31.182 1.00 91.44 98 GLU A N 1
ATOM 784 C CA . GLU A 1 98 ? -11.862 1.608 32.502 1.00 91.44 98 GLU A CA 1
ATOM 785 C C . GLU A 1 98 ? -12.095 2.750 33.498 1.00 91.44 98 GLU A C 1
ATOM 787 O O . GLU A 1 98 ? -12.293 2.487 34.693 1.00 91.44 98 GLU A O 1
ATOM 792 N N . GLU A 1 99 ? -12.025 4.001 33.044 1.00 92.38 99 GLU A N 1
ATOM 793 C CA . GLU A 1 99 ? -12.275 5.200 33.851 1.00 92.38 99 GLU A CA 1
ATOM 794 C C . GLU A 1 99 ? -13.755 5.299 34.231 1.00 92.38 99 GLU A C 1
ATOM 796 O O . GLU A 1 99 ? -14.084 5.544 35.394 1.00 92.38 99 GLU A O 1
ATOM 801 N N . ARG A 1 100 ? -14.648 4.993 33.285 1.00 91.12 100 ARG A N 1
ATOM 802 C CA . ARG A 1 100 ? -16.109 5.024 33.463 1.00 91.12 100 ARG A CA 1
ATOM 803 C C . ARG A 1 100 ? -16.712 3.701 33.934 1.00 91.12 100 ARG A C 1
ATOM 805 O O . ARG A 1 100 ? -17.938 3.557 33.994 1.00 91.12 100 ARG A O 1
ATOM 812 N N . PHE A 1 101 ? -15.867 2.738 34.306 1.00 92.12 101 PHE A N 1
ATOM 813 C CA . PHE A 1 101 ? -16.305 1.416 34.749 1.00 92.12 101 PHE A CA 1
ATOM 814 C C . PHE A 1 101 ? -17.269 1.506 35.934 1.00 92.12 101 PHE A C 1
ATOM 816 O O . PHE A 1 101 ? -18.269 0.804 35.934 1.00 92.12 101 PHE A O 1
ATOM 823 N N . GLY A 1 102 ? -17.004 2.384 36.911 1.00 89.56 102 GLY A N 1
ATOM 824 C CA . GLY A 1 102 ? -17.855 2.547 38.097 1.00 89.56 102 GLY A CA 1
ATOM 825 C C . GLY A 1 102 ? -19.302 2.902 37.748 1.00 89.56 102 GLY A C 1
ATOM 826 O O . GLY A 1 102 ? -20.215 2.166 38.108 1.00 89.56 102 GLY A O 1
ATOM 827 N N . GLU A 1 103 ? -19.492 3.967 36.964 1.00 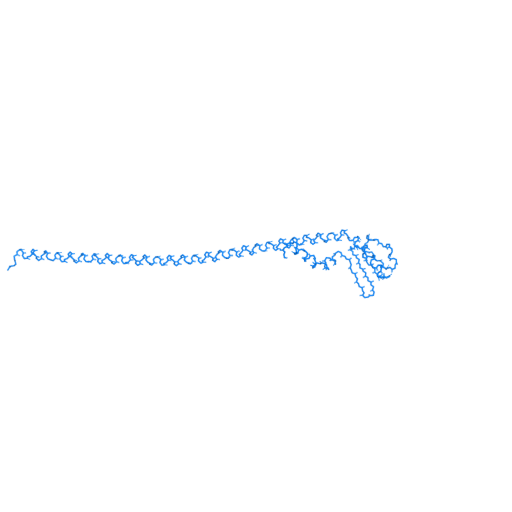90.50 103 GLU A N 1
ATOM 828 C CA . GLU A 1 103 ? -20.815 4.415 36.501 1.00 90.50 103 GLU A CA 1
ATOM 829 C C . GLU A 1 103 ? -21.545 3.312 35.720 1.00 90.50 103 GLU A C 1
ATOM 831 O O . GLU A 1 103 ? -22.725 3.036 35.935 1.00 90.50 103 GLU A O 1
ATOM 836 N N . SER A 1 104 ? -20.829 2.651 34.810 1.00 90.38 104 SER A N 1
ATOM 837 C CA . SER A 1 104 ? -21.411 1.623 33.942 1.00 90.38 104 SER A CA 1
ATOM 838 C C . SER A 1 104 ? -21.770 0.354 34.726 1.00 90.38 104 SER A C 1
ATOM 840 O O . SER A 1 104 ? -22.808 -0.265 34.488 1.00 90.38 104 SER A O 1
ATOM 842 N N . ALA A 1 105 ? -20.937 -0.003 35.703 1.00 92.44 105 ALA A N 1
ATOM 843 C CA . ALA A 1 105 ? -21.146 -1.114 36.616 1.00 92.44 105 ALA A CA 1
ATOM 844 C C . ALA A 1 105 ? -22.379 -0.899 37.504 1.00 92.44 105 ALA A C 1
ATOM 846 O O . ALA A 1 105 ? -23.162 -1.829 37.681 1.00 92.44 105 ALA A O 1
ATOM 847 N N . GLU A 1 106 ? -22.600 0.314 38.014 1.00 91.38 106 GLU A N 1
ATOM 848 C CA . GLU A 1 106 ? -23.802 0.650 38.789 1.00 91.38 106 GLU A CA 1
ATOM 849 C C . GLU A 1 106 ? -25.082 0.465 37.964 1.00 91.38 106 GLU A C 1
ATOM 851 O O . GLU A 1 106 ? -26.037 -0.165 38.426 1.00 91.38 106 GLU A O 1
ATOM 856 N N . ILE A 1 107 ? -25.084 0.930 36.710 1.00 91.69 107 ILE A N 1
ATOM 857 C CA . ILE A 1 107 ? -26.213 0.743 35.785 1.00 91.69 107 ILE A CA 1
ATOM 858 C C . ILE A 1 107 ? -26.468 -0.749 35.531 1.00 91.69 107 ILE A C 1
ATOM 860 O O . ILE A 1 107 ? -27.621 -1.195 35.536 1.00 91.69 107 ILE A O 1
ATOM 864 N N . PHE A 1 108 ? -25.408 -1.535 35.329 1.00 92.56 108 PHE A N 1
ATOM 865 C CA . PHE A 1 108 ? -25.524 -2.976 35.119 1.00 92.56 108 PHE A CA 1
ATOM 866 C C . PHE A 1 108 ? -26.072 -3.699 36.359 1.00 92.56 108 PHE A C 1
ATOM 868 O O . PHE A 1 108 ? -26.972 -4.532 36.238 1.00 92.56 108 PHE A O 1
ATOM 875 N N . LEU A 1 109 ? -25.611 -3.340 37.562 1.00 93.12 109 LEU A N 1
ATOM 876 C CA . LEU A 1 109 ? -26.126 -3.886 38.823 1.00 93.12 109 LEU A CA 1
ATOM 877 C C . LEU A 1 109 ? -27.603 -3.529 39.040 1.00 93.12 109 LEU A C 1
ATOM 879 O O . LEU A 1 109 ? -28.390 -4.389 39.433 1.00 93.12 109 LEU A O 1
ATOM 883 N N . GLU A 1 110 ? -28.014 -2.296 38.741 1.00 92.44 110 GLU A N 1
ATOM 884 C CA . GLU A 1 110 ? -29.425 -1.888 38.757 1.00 92.44 110 GLU A CA 1
ATOM 885 C C . GLU A 1 110 ? -30.285 -2.721 37.801 1.00 92.44 110 GLU A C 1
ATOM 887 O O . GLU A 1 110 ? -31.395 -3.142 38.145 1.00 92.44 110 GLU A O 1
ATOM 892 N N . TRP A 1 111 ? -29.776 -2.993 36.599 1.00 94.31 111 TRP A N 1
ATOM 893 C CA . TRP A 1 111 ? -30.456 -3.857 35.643 1.00 94.31 111 TRP A CA 1
ATOM 894 C C . TRP A 1 111 ? -30.575 -5.297 36.161 1.00 94.31 111 TRP A C 1
ATOM 896 O O . TRP A 1 111 ? -31.667 -5.873 36.101 1.00 94.31 111 TRP A O 1
ATOM 906 N N . LEU A 1 112 ? -29.504 -5.851 36.743 1.00 94.12 112 LEU A N 1
ATOM 907 C CA . LEU A 1 112 ? -29.519 -7.180 37.355 1.00 94.12 112 LEU A CA 1
ATOM 908 C C . LEU A 1 112 ? -30.545 -7.268 38.486 1.00 94.12 112 LEU A C 1
ATOM 910 O O . LEU A 1 112 ? -31.349 -8.195 38.475 1.00 94.12 112 LEU A O 1
ATOM 914 N N . LYS A 1 113 ? -30.600 -6.283 39.392 1.00 91.75 113 LYS A N 1
ATOM 915 C CA . LYS A 1 113 ? -31.594 -6.218 40.483 1.00 91.75 113 LYS A CA 1
ATOM 916 C C . LYS A 1 113 ? -33.035 -6.219 39.972 1.00 91.75 113 LYS A C 1
ATOM 918 O O . LYS A 1 113 ? -33.907 -6.871 40.537 1.00 91.75 113 LYS A O 1
ATOM 923 N N . LYS A 1 114 ? -33.309 -5.480 38.894 1.00 92.94 114 LYS A N 1
ATOM 924 C CA . LYS A 1 114 ? -34.655 -5.409 38.298 1.00 92.94 114 LYS A CA 1
ATOM 925 C C . LYS A 1 114 ? -35.045 -6.699 37.586 1.00 92.94 114 LYS A C 1
ATOM 927 O O . LYS A 1 114 ? -36.233 -7.005 37.483 1.00 92.94 114 LYS A O 1
ATOM 932 N N . ARG A 1 115 ? -34.065 -7.420 37.038 1.00 94.94 115 ARG A N 1
ATOM 933 C CA . ARG A 1 115 ? -34.303 -8.591 36.192 1.00 94.94 115 ARG A CA 1
ATOM 934 C C . ARG A 1 115 ? -34.239 -9.910 36.955 1.00 94.94 115 ARG A C 1
ATOM 936 O O . ARG A 1 115 ? -34.955 -10.845 36.600 1.00 94.94 115 ARG A O 1
ATOM 943 N N . PHE A 1 116 ? -33.422 -9.966 37.997 1.00 91.75 116 PHE A N 1
ATOM 944 C CA . PHE A 1 116 ? -33.156 -11.138 38.812 1.00 91.75 116 PHE A CA 1
ATOM 945 C C . PHE A 1 116 ? -33.367 -10.773 40.281 1.00 91.75 116 PHE A C 1
ATOM 947 O O . PHE A 1 116 ? -32.878 -9.757 40.753 1.00 91.75 116 PHE A O 1
ATOM 954 N N . GLY A 1 117 ? -34.108 -11.602 41.016 1.00 86.31 117 GLY A N 1
ATOM 955 C CA . GLY A 1 117 ? -34.331 -11.371 42.448 1.00 86.31 117 GLY A CA 1
ATOM 956 C C . GLY A 1 117 ? -33.172 -11.820 43.341 1.00 86.31 117 GLY A C 1
ATOM 957 O O . GLY A 1 117 ? -33.085 -11.366 44.471 1.00 86.31 117 GLY A O 1
ATOM 958 N N . GLU A 1 118 ? -32.307 -12.713 42.857 1.00 93.38 118 GLU A N 1
ATOM 959 C CA . GLU A 1 118 ? -31.224 -13.363 43.610 1.00 93.38 118 GLU A CA 1
ATOM 960 C C . GLU A 1 118 ? -30.185 -13.945 42.635 1.00 93.38 118 GLU A C 1
ATOM 962 O O . GLU A 1 118 ? -30.488 -14.145 41.452 1.00 93.38 118 GLU A O 1
ATOM 967 N N . GLY A 1 119 ? -29.007 -14.295 43.1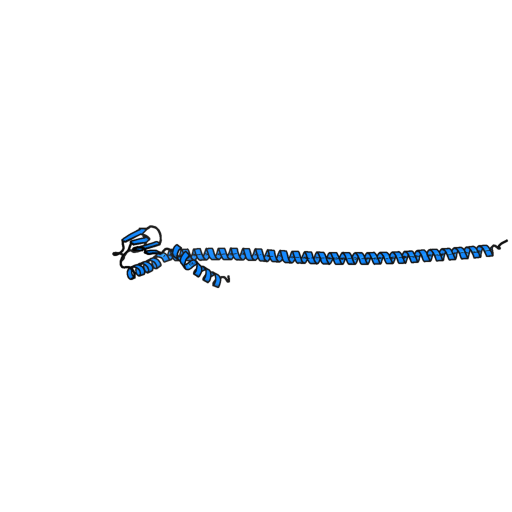47 1.00 94.88 119 GLY A N 1
ATOM 968 C CA . GLY A 1 119 ? -27.938 -15.003 42.435 1.00 94.88 119 GLY A CA 1
ATOM 969 C C . GLY A 1 119 ? -26.592 -14.828 43.136 1.00 94.88 119 GLY A C 1
ATOM 970 O O . GLY A 1 119 ? -26.533 -14.255 44.227 1.00 94.88 119 GLY A O 1
ATOM 971 N N . GLU A 1 120 ? -25.511 -15.303 42.524 1.00 96.44 120 GLU A N 1
ATOM 972 C CA . GLU A 1 120 ? -24.154 -15.017 42.997 1.00 96.44 120 GLU A CA 1
ATOM 973 C C . GLU A 1 120 ? -23.524 -13.904 42.151 1.00 96.44 120 GLU A C 1
ATOM 975 O O . GLU A 1 120 ? -23.679 -13.858 40.930 1.00 96.44 120 GLU A O 1
ATOM 980 N N . LEU A 1 121 ? -22.825 -12.984 42.815 1.00 96.75 121 LEU A N 1
ATOM 981 C CA . LEU A 1 121 ? -22.162 -11.843 42.196 1.00 96.75 121 LEU A CA 1
ATOM 982 C C . LEU A 1 121 ? -20.703 -11.798 42.633 1.00 96.75 121 LEU A C 1
ATOM 984 O O . LEU A 1 121 ? -20.418 -11.712 43.823 1.00 96.75 121 LEU A O 1
ATOM 988 N N . GLN A 1 122 ? -19.777 -11.783 41.683 1.00 96.31 122 GLN A N 1
ATOM 989 C CA . GLN A 1 122 ? -18.385 -11.420 41.928 1.00 96.31 122 GLN A CA 1
ATOM 990 C C . GLN A 1 122 ? -18.172 -10.008 41.398 1.00 96.31 122 GLN A C 1
ATOM 992 O O . GLN A 1 122 ? -18.282 -9.794 40.196 1.00 96.31 122 GLN A O 1
ATOM 997 N N . ILE A 1 123 ? -17.907 -9.037 42.268 1.00 95.88 123 ILE A N 1
ATOM 998 C CA . ILE A 1 123 ? -17.848 -7.623 41.870 1.00 95.88 123 ILE A CA 1
ATOM 999 C C . ILE A 1 123 ? -16.536 -6.975 42.276 1.00 95.88 123 ILE A C 1
ATOM 1001 O O . ILE A 1 123 ? -15.890 -7.393 43.241 1.00 95.88 123 ILE A O 1
ATOM 1005 N N . TYR A 1 124 ? -16.166 -5.913 41.567 1.00 95.19 124 TYR A N 1
ATOM 1006 C CA . TYR A 1 124 ? -15.021 -5.094 41.930 1.00 95.19 124 TYR A CA 1
ATOM 1007 C C . TYR A 1 124 ? -15.161 -4.530 43.350 1.00 95.19 124 TYR A C 1
ATOM 1009 O O . TYR A 1 124 ? -16.224 -4.053 43.762 1.00 95.19 124 TYR A O 1
ATOM 1017 N N . GLU A 1 125 ? -14.071 -4.586 44.113 1.00 93.31 125 GLU A N 1
ATOM 1018 C CA . GLU A 1 125 ? -14.064 -4.275 45.540 1.00 93.31 125 GLU A CA 1
ATOM 1019 C C . GLU A 1 125 ? -14.598 -2.871 45.854 1.00 93.31 125 GLU A C 1
ATOM 1021 O O . GLU A 1 125 ? -15.330 -2.703 46.830 1.00 93.31 125 GLU A O 1
ATOM 1026 N N . LYS A 1 126 ? -14.312 -1.901 44.974 1.00 92.69 126 LYS A N 1
ATOM 1027 C CA . LYS A 1 126 ? -14.667 -0.485 45.146 1.00 92.69 126 LYS A CA 1
ATOM 1028 C C . LYS A 1 126 ? -16.112 -0.131 44.784 1.00 92.69 126 LYS A C 1
ATOM 1030 O O . LYS A 1 126 ? -16.501 1.005 45.017 1.00 92.69 126 LYS A 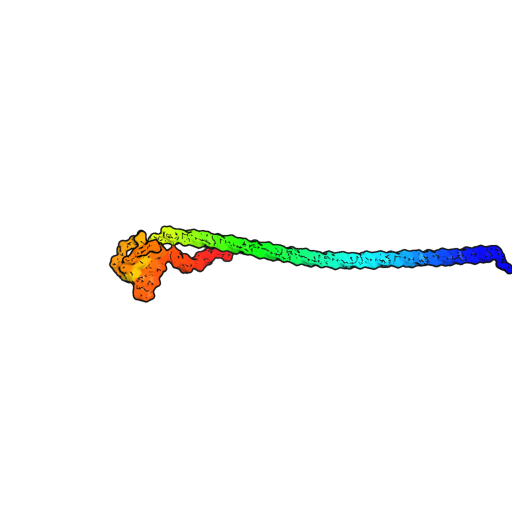O 1
ATOM 1035 N N . LEU A 1 127 ? -16.879 -1.048 44.193 1.00 92.06 127 LEU A N 1
ATOM 1036 C CA . LEU A 1 127 ? -18.284 -0.793 43.854 1.00 92.06 127 LEU A CA 1
ATOM 1037 C C . LEU A 1 127 ? -19.167 -0.837 45.101 1.00 92.06 127 LEU A C 1
ATOM 1039 O O . LEU A 1 127 ? -18.889 -1.602 46.026 1.00 92.06 127 LEU A O 1
ATOM 1043 N N . ASP A 1 128 ? -20.248 -0.069 45.119 1.00 88.88 128 ASP A N 1
ATOM 1044 C CA . ASP A 1 128 ? -21.224 -0.155 46.201 1.00 88.88 128 ASP A CA 1
ATOM 1045 C C . ASP A 1 128 ? -22.007 -1.482 46.140 1.00 88.88 128 ASP A C 1
ATOM 1047 O O . ASP A 1 128 ? -22.226 -2.060 45.073 1.00 88.88 128 ASP A O 1
ATOM 1051 N N . THR A 1 129 ? -22.381 -1.998 47.307 1.00 89.31 129 THR A N 1
ATOM 1052 C CA . THR A 1 129 ? -23.225 -3.188 47.472 1.00 89.31 129 THR A CA 1
ATOM 1053 C C . THR A 1 129 ? -24.610 -2.874 48.011 1.00 89.31 129 THR A C 1
ATOM 1055 O O . THR A 1 129 ? -25.382 -3.804 48.249 1.00 89.31 129 THR A O 1
ATOM 1058 N N . GLU A 1 130 ? -24.937 -1.601 48.232 1.00 88.62 130 GLU A N 1
ATOM 1059 C CA . GLU A 1 130 ? -26.251 -1.209 48.725 1.00 88.62 130 GLU A CA 1
ATOM 1060 C C . GLU A 1 130 ? -27.382 -1.749 47.821 1.00 88.62 130 GLU A C 1
ATOM 1062 O O . GLU A 1 130 ? -27.382 -1.620 46.591 1.00 88.62 130 GLU A O 1
ATOM 1067 N N . GLY A 1 131 ? -28.352 -2.424 48.445 1.00 84.56 131 GLY A N 1
ATOM 1068 C CA . GLY A 1 131 ? -29.487 -3.042 47.758 1.00 84.56 131 GLY A CA 1
ATOM 1069 C C . GLY A 1 131 ? -29.186 -4.365 47.044 1.00 84.56 131 GLY A C 1
ATOM 1070 O O . GLY A 1 131 ? -30.026 -4.823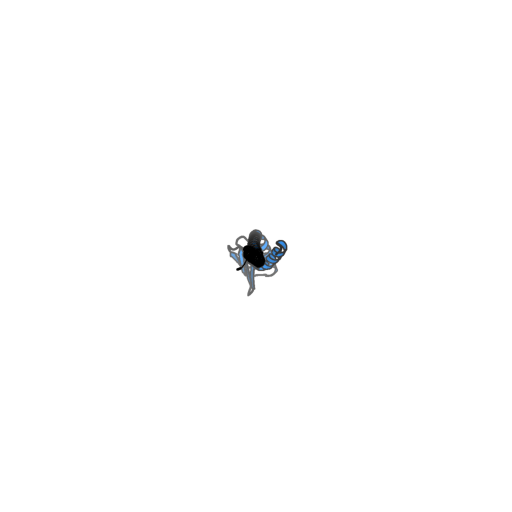 46.270 1.00 84.56 131 GLY A O 1
ATOM 1071 N N . LEU A 1 132 ? -28.026 -4.990 47.282 1.00 90.75 132 LEU A N 1
ATOM 1072 C CA . LEU A 1 132 ? -27.700 -6.346 46.808 1.00 90.75 132 LEU A CA 1
ATOM 1073 C C . LEU A 1 132 ? -27.965 -7.436 47.864 1.00 90.75 132 LEU A C 1
ATOM 1075 O O . LEU A 1 132 ? -27.425 -8.532 47.750 1.00 90.75 132 LEU A O 1
ATOM 1079 N N . ASP A 1 133 ? -28.798 -7.173 48.876 1.00 90.81 133 ASP A N 1
ATOM 1080 C CA . ASP A 1 133 ? -29.013 -8.070 50.029 1.00 90.81 133 ASP A CA 1
ATOM 1081 C C . ASP A 1 133 ? -29.533 -9.467 49.651 1.00 90.81 133 ASP A C 1
ATOM 1083 O O . ASP A 1 133 ? -29.307 -10.444 50.364 1.00 90.81 133 ASP A O 1
ATOM 1087 N N . SER A 1 134 ? -30.237 -9.570 48.524 1.00 91.62 134 SER A N 1
ATOM 1088 C CA . SER A 1 134 ? -30.760 -10.829 47.993 1.00 91.62 134 SER A CA 1
ATOM 1089 C C . SER A 1 134 ? -29.757 -11.601 47.125 1.00 91.62 134 SER A C 1
ATOM 1091 O O . SER A 1 134 ? -30.059 -12.703 46.665 1.00 91.62 134 SER A O 1
ATOM 1093 N N . PHE A 1 135 ? -28.560 -11.054 46.903 1.00 95.50 135 PHE A N 1
ATOM 1094 C CA . PHE A 1 135 ? -27.484 -11.683 46.147 1.00 95.50 135 PHE A CA 1
ATOM 1095 C C . PHE A 1 135 ? -26.347 -12.106 47.077 1.00 95.50 135 PHE A C 1
ATOM 1097 O O . PHE A 1 135 ? -25.982 -11.419 48.030 1.00 95.50 135 PHE A O 1
ATOM 1104 N N . LYS A 1 136 ? -25.709 -13.231 46.758 1.00 95.31 136 LYS A N 1
ATOM 1105 C CA . LYS A 1 136 ? -24.464 -13.635 47.410 1.00 95.31 136 LYS A CA 1
ATOM 1106 C C . LYS A 1 136 ? -23.301 -12.908 46.743 1.00 95.31 136 LYS A C 1
ATOM 1108 O O . LYS A 1 136 ? -22.854 -13.303 45.668 1.00 95.31 136 LYS A O 1
ATOM 1113 N N . VAL A 1 137 ? -22.817 -11.849 47.385 1.00 95.62 137 VAL A N 1
ATOM 1114 C CA . VAL A 1 137 ? -21.756 -10.992 46.842 1.00 95.62 137 VAL A CA 1
ATOM 1115 C C . VAL A 1 137 ? -20.374 -11.433 47.330 1.00 95.62 137 VAL A C 1
ATOM 1117 O O . VAL A 1 137 ? -20.131 -11.579 48.526 1.00 95.62 137 VAL A O 1
ATOM 1120 N N . VAL A 1 138 ? -19.443 -11.585 46.391 1.00 95.81 138 VAL A N 1
ATOM 1121 C CA . VAL A 1 138 ? -18.013 -11.807 46.611 1.00 95.81 138 VAL A CA 1
ATOM 1122 C C . VAL A 1 138 ? -17.255 -10.622 46.019 1.00 95.81 138 VAL A C 1
ATOM 1124 O O . VAL A 1 138 ? -17.415 -10.269 44.853 1.00 95.81 138 VAL A O 1
ATOM 1127 N N . LYS A 1 139 ? -16.418 -9.986 46.833 1.00 94.44 139 LYS A N 1
ATOM 1128 C CA . LYS A 1 139 ? -15.590 -8.851 46.417 1.00 94.44 139 LYS A CA 1
ATOM 1129 C C . LYS A 1 139 ? -14.295 -9.352 45.779 1.00 94.44 139 LYS A C 1
ATOM 1131 O O . LYS A 1 139 ? -13.669 -10.274 46.296 1.00 94.44 139 LYS A O 1
ATOM 1136 N N . THR A 1 140 ? -13.891 -8.737 44.672 1.00 92.69 140 THR A N 1
ATOM 1137 C CA . THR A 1 140 ? -12.679 -9.090 43.919 1.00 92.69 140 THR A CA 1
ATOM 1138 C C . THR A 1 140 ? -11.842 -7.846 43.610 1.00 92.69 140 THR A C 1
ATOM 1140 O O . THR A 1 140 ? -12.368 -6.738 43.530 1.00 92.69 140 THR A O 1
ATOM 1143 N N . GLY A 1 141 ? -10.535 -8.017 43.399 1.00 89.81 141 GLY A N 1
ATOM 1144 C CA . GLY A 1 141 ? -9.640 -6.914 43.018 1.00 89.81 141 GLY A CA 1
ATOM 1145 C C . GLY A 1 141 ? -9.698 -6.524 41.532 1.00 89.81 141 GLY A C 1
ATOM 1146 O O . GLY A 1 141 ? -9.087 -5.533 41.140 1.00 89.81 141 GLY A O 1
ATOM 1147 N N . ARG A 1 142 ? -10.408 -7.286 40.688 1.00 89.56 142 ARG A N 1
ATOM 1148 C CA . ARG A 1 142 ? -10.526 -7.022 39.244 1.00 89.56 142 ARG A CA 1
ATOM 1149 C C . ARG A 1 142 ? -11.694 -6.067 38.986 1.00 89.56 142 ARG A C 1
ATOM 1151 O O . ARG A 1 142 ? -12.754 -6.221 39.590 1.00 89.56 142 ARG A O 1
ATOM 1158 N N . LYS A 1 143 ? -11.515 -5.097 38.079 1.00 91.06 143 LYS A N 1
ATOM 1159 C CA . LYS A 1 143 ? -12.597 -4.236 37.566 1.00 91.06 143 LYS A CA 1
ATOM 1160 C C . LYS A 1 143 ? -13.546 -5.052 36.677 1.00 91.06 143 LYS A C 1
ATOM 1162 O O . LYS A 1 143 ? -13.466 -4.988 35.458 1.00 91.06 143 LYS A O 1
ATOM 1167 N N . SER A 1 144 ? -14.388 -5.866 37.299 1.00 94.62 144 SER A N 1
ATOM 1168 C CA . SER A 1 144 ? -15.355 -6.731 36.623 1.00 94.62 144 SER A CA 1
ATOM 1169 C C . SER A 1 144 ? -16.573 -6.989 37.507 1.00 94.62 144 SER A C 1
ATOM 1171 O O . SER A 1 144 ? -16.494 -6.894 38.736 1.00 94.62 144 SER A O 1
ATOM 1173 N N . ILE A 1 145 ? -17.687 -7.355 36.881 1.00 95.38 145 ILE A N 1
ATOM 1174 C CA . ILE A 1 145 ? -18.863 -7.947 37.515 1.00 95.38 145 ILE A CA 1
ATOM 1175 C C . ILE A 1 145 ? -19.127 -9.286 36.832 1.00 95.38 145 ILE A C 1
ATOM 1177 O O . ILE A 1 145 ? -19.315 -9.331 35.624 1.00 95.38 145 ILE A O 1
ATOM 1181 N N . VAL A 1 146 ? -19.181 -10.367 37.603 1.00 95.50 146 VAL A N 1
ATOM 1182 C CA . VAL A 1 146 ? -19.614 -11.682 37.124 1.00 95.50 146 VAL A CA 1
ATOM 1183 C C . VAL A 1 146 ? -20.866 -12.071 37.887 1.00 95.50 146 VAL A C 1
ATOM 1185 O O . VAL A 1 146 ? -20.836 -12.200 39.109 1.00 95.50 146 VAL A O 1
ATOM 1188 N N . PHE A 1 147 ? -21.964 -12.250 37.167 1.00 96.56 147 PHE A N 1
ATOM 1189 C CA . PHE A 1 147 ? -23.217 -12.761 37.700 1.00 96.56 147 PHE A CA 1
ATOM 1190 C C . PHE A 1 147 ? -23.391 -14.223 37.309 1.00 96.56 147 PHE A C 1
ATOM 1192 O O . PHE A 1 147 ? -23.224 -14.571 36.140 1.00 96.56 147 PHE A O 1
ATOM 1199 N N . SER A 1 148 ? -23.785 -15.059 38.266 1.00 96.50 148 SER A N 1
ATOM 1200 C CA . SER A 1 148 ? -24.173 -16.443 38.013 1.00 96.50 148 SER A CA 1
ATOM 1201 C C . SER A 1 148 ? -25.496 -16.798 38.692 1.00 96.50 148 SER A C 1
ATOM 1203 O O . SER A 1 148 ? -25.739 -16.496 39.864 1.00 96.50 148 SER A O 1
ATOM 1205 N N . LYS A 1 149 ? -26.366 -17.475 37.939 1.00 95.44 149 LYS A N 1
ATOM 1206 C CA . LYS A 1 149 ? -27.598 -18.088 38.442 1.00 95.44 149 LYS A CA 1
ATOM 1207 C C . LYS A 1 149 ? -27.949 -19.309 37.601 1.00 95.44 149 LYS A C 1
ATOM 1209 O O . LYS A 1 149 ? -28.108 -19.196 36.388 1.00 95.44 149 LYS A O 1
ATOM 1214 N N . ASP A 1 150 ? -28.114 -20.460 38.247 1.00 92.19 150 ASP A N 1
ATOM 1215 C CA . ASP A 1 150 ? -28.358 -21.743 37.580 1.00 92.19 150 ASP A CA 1
ATOM 1216 C C . ASP A 1 150 ? -27.293 -22.017 36.494 1.00 92.19 150 ASP A C 1
ATOM 1218 O O . ASP A 1 150 ? -26.111 -22.127 36.809 1.00 92.19 150 ASP A O 1
ATOM 1222 N N . ASN A 1 151 ? -27.692 -22.080 35.220 1.00 92.50 151 ASN A N 1
ATOM 1223 C CA . ASN A 1 151 ? -26.794 -22.266 34.072 1.00 92.50 151 ASN A CA 1
ATOM 1224 C C . ASN A 1 151 ? -26.461 -20.954 33.333 1.00 92.50 151 ASN A C 1
ATOM 1226 O O . ASN A 1 151 ? -25.850 -20.994 32.266 1.00 92.50 151 ASN A O 1
ATOM 1230 N N . LEU A 1 152 ? -26.900 -19.801 33.845 1.00 94.06 152 LEU A N 1
ATOM 1231 C CA . LEU A 1 152 ? -26.637 -18.492 33.255 1.00 94.06 152 LEU A CA 1
ATOM 1232 C C . LEU A 1 152 ? -25.423 -17.851 33.929 1.00 94.06 152 LEU A C 1
ATOM 1234 O O . LEU A 1 152 ? -25.399 -17.701 35.151 1.00 94.06 152 LEU A O 1
ATOM 1238 N N . ILE A 1 153 ? -24.454 -17.427 33.118 1.00 93.88 153 ILE A N 1
ATOM 1239 C CA . ILE A 1 153 ? -23.304 -16.625 33.540 1.00 93.88 153 ILE A CA 1
ATOM 1240 C C . ILE A 1 153 ? -23.257 -15.380 32.657 1.00 93.88 153 ILE A C 1
ATOM 1242 O O . ILE A 1 153 ? -23.374 -15.486 31.438 1.00 93.88 153 ILE A O 1
ATOM 1246 N N . MET A 1 154 ? -23.107 -14.211 33.274 1.00 92.94 154 MET A N 1
ATOM 1247 C CA . MET A 1 154 ? -22.906 -12.938 32.582 1.00 92.94 154 MET A CA 1
ATOM 1248 C C . MET A 1 154 ? -21.666 -12.256 33.155 1.00 92.94 154 MET A C 1
ATOM 1250 O O . MET A 1 154 ? -21.576 -12.081 34.370 1.00 92.94 154 MET A O 1
ATOM 1254 N N . GLU A 1 155 ? -20.727 -11.872 32.294 1.00 92.56 155 GLU A N 1
ATOM 1255 C CA . GLU A 1 155 ? -19.534 -11.102 32.656 1.00 92.56 155 GLU A CA 1
ATOM 1256 C C . GLU A 1 155 ? -19.661 -9.690 32.083 1.00 92.56 155 GLU A C 1
ATOM 1258 O O . GLU A 1 155 ? -20.056 -9.497 30.936 1.00 92.56 155 GLU A O 1
ATOM 1263 N N . PHE A 1 156 ? -19.362 -8.702 32.917 1.00 92.88 156 PHE A N 1
ATOM 1264 C CA . PHE A 1 156 ? -19.295 -7.300 32.554 1.00 92.88 156 PHE A CA 1
ATOM 1265 C C . PHE A 1 156 ? -17.953 -6.747 33.020 1.00 92.88 156 PHE A C 1
ATOM 1267 O O . PHE A 1 156 ? -17.729 -6.510 34.212 1.00 92.88 156 PHE A O 1
ATOM 1274 N N . ASP A 1 157 ? -17.048 -6.542 32.076 1.00 92.56 157 ASP A N 1
ATOM 1275 C CA . ASP A 1 157 ? -15.774 -5.875 32.292 1.00 92.56 157 ASP A CA 1
ATOM 1276 C C . ASP A 1 157 ? -15.348 -5.115 31.026 1.00 92.56 157 ASP A C 1
ATOM 1278 O O . ASP A 1 157 ? -15.828 -5.432 29.932 1.00 92.56 157 ASP A O 1
ATOM 1282 N N . PRO A 1 158 ? -14.466 -4.105 31.145 1.00 88.38 158 PRO A N 1
ATOM 1283 C CA . PRO A 1 158 ? -14.072 -3.269 30.011 1.00 88.38 158 PRO A CA 1
ATOM 1284 C C . PRO A 1 158 ? -13.556 -4.065 28.808 1.00 88.38 158 PRO A C 1
ATOM 1286 O O . PRO A 1 158 ? -13.845 -3.696 27.673 1.00 88.38 158 PRO A O 1
ATOM 1289 N N . ARG A 1 159 ? -12.850 -5.181 29.036 1.00 87.06 159 ARG A N 1
ATOM 1290 C CA . ARG A 1 159 ? -12.330 -6.014 27.944 1.00 87.06 159 ARG A CA 1
ATOM 1291 C C . ARG A 1 159 ? -13.430 -6.762 27.209 1.00 87.06 159 ARG A C 1
ATOM 1293 O O . ARG A 1 159 ? -13.441 -6.721 25.986 1.00 87.06 159 ARG A O 1
ATOM 1300 N N . SER A 1 160 ? -14.376 -7.366 27.928 1.00 87.19 160 SER A N 1
ATOM 1301 C CA . SER A 1 160 ? -15.520 -8.029 27.291 1.00 87.19 160 SER A CA 1
ATOM 1302 C C . SER A 1 160 ? -16.339 -7.053 26.442 1.00 87.19 160 SER A C 1
ATOM 1304 O O . SER A 1 160 ? -16.765 -7.407 25.349 1.00 87.19 160 SER A O 1
ATOM 1306 N N . LEU A 1 161 ? -16.491 -5.795 26.882 1.00 84.50 161 LEU A N 1
ATOM 1307 C CA . LEU A 1 161 ? -17.133 -4.753 26.070 1.00 84.50 161 LEU A CA 1
ATOM 1308 C C . LEU A 1 161 ? -16.321 -4.420 24.810 1.00 84.50 161 LEU A C 1
ATOM 1310 O O . LEU A 1 161 ? -16.892 -4.272 23.734 1.00 84.50 161 LEU A O 1
ATOM 1314 N N . MET A 1 162 ? -14.996 -4.316 24.912 1.00 87.81 162 MET A N 1
ATOM 1315 C CA . MET A 1 162 ? -14.142 -4.099 23.738 1.00 87.81 162 MET A CA 1
ATOM 1316 C C . MET A 1 162 ? -14.240 -5.247 22.728 1.00 87.81 162 MET A C 1
ATOM 1318 O O . MET A 1 162 ? -14.234 -4.995 21.526 1.00 87.81 162 MET A O 1
ATOM 1322 N N . GLU A 1 163 ? -14.348 -6.491 23.196 1.00 87.44 163 GLU A N 1
ATOM 1323 C CA . GLU A 1 163 ? -14.525 -7.665 22.336 1.00 87.44 163 GLU A CA 1
ATOM 1324 C C . GLU A 1 163 ? -15.916 -7.691 21.686 1.00 87.44 163 GLU A C 1
ATOM 1326 O O . GLU A 1 163 ? -16.023 -7.909 20.481 1.00 87.44 163 GLU A O 1
ATOM 1331 N N . GLU A 1 164 ? -16.973 -7.410 22.451 1.00 85.81 164 GLU A N 1
ATOM 1332 C CA . GLU A 1 164 ? -18.358 -7.425 21.963 1.00 85.81 164 GLU A CA 1
ATOM 1333 C C . GLU A 1 164 ? -18.634 -6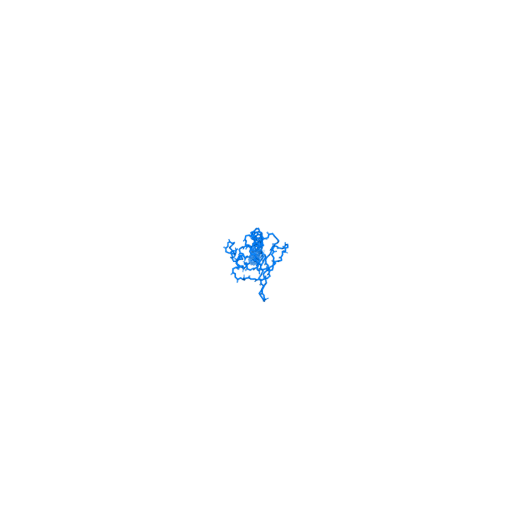.306 20.947 1.00 85.81 164 GLU A C 1
ATOM 1335 O O . GLU A 1 164 ? -19.290 -6.529 19.930 1.00 85.81 164 GLU A O 1
ATOM 1340 N N . TYR A 1 165 ? -18.105 -5.105 21.191 1.00 84.12 165 TYR A N 1
ATOM 1341 C CA . TYR A 1 165 ? -18.309 -3.940 20.324 1.00 84.12 165 TYR A CA 1
ATOM 1342 C C . TYR A 1 165 ? -17.163 -3.713 19.330 1.00 84.12 165 TYR A C 1
ATOM 1344 O O . TYR A 1 165 ? -17.195 -2.731 18.585 1.00 84.12 165 TYR A O 1
ATOM 1352 N N . GLY A 1 166 ? -16.171 -4.606 19.277 1.00 83.12 166 GLY A N 1
ATOM 1353 C CA . GLY A 1 166 ? -14.978 -4.455 18.441 1.00 83.12 166 GLY A CA 1
ATOM 1354 C C . GLY A 1 166 ? -15.298 -4.254 16.959 1.00 83.12 166 GLY A C 1
ATOM 1355 O O . GLY A 1 166 ? -14.751 -3.351 16.332 1.00 83.12 166 GLY A O 1
ATOM 1356 N N . GLU A 1 167 ? -16.250 -5.018 16.415 1.00 85.44 167 GLU A N 1
ATOM 1357 C CA . GLU A 1 167 ? -16.690 -4.875 15.018 1.00 85.44 167 GLU A CA 1
ATOM 1358 C C . GLU A 1 167 ? -17.349 -3.513 14.750 1.00 85.44 167 GLU A C 1
ATOM 1360 O O . GLU A 1 167 ? -17.077 -2.878 13.735 1.00 85.44 167 GLU A O 1
ATOM 1365 N N . LEU A 1 168 ? -18.166 -3.014 15.681 1.00 86.88 168 LEU A N 1
ATOM 1366 C CA . LEU A 1 168 ? -18.816 -1.706 15.554 1.00 86.88 168 LEU A CA 1
ATOM 1367 C C . LEU A 1 168 ? -17.806 -0.557 15.644 1.00 86.88 168 LEU A C 1
ATOM 1369 O O . LEU A 1 168 ? -17.929 0.437 14.924 1.00 86.88 168 LEU A O 1
ATOM 1373 N N . ILE A 1 169 ? -16.800 -0.697 16.511 1.00 83.19 169 ILE A N 1
ATOM 1374 C CA . ILE A 1 169 ? -15.679 0.243 16.591 1.00 83.19 169 ILE A CA 1
ATOM 1375 C C . ILE A 1 169 ? -14.915 0.231 15.263 1.00 83.19 169 ILE A C 1
ATOM 1377 O O . ILE A 1 169 ? -14.645 1.295 14.711 1.00 83.19 169 ILE A O 1
ATOM 1381 N N . ASP A 1 170 ? -14.630 -0.948 14.714 1.00 83.19 170 ASP A N 1
ATOM 1382 C CA . ASP A 1 170 ? -13.938 -1.103 13.435 1.00 83.19 170 ASP A CA 1
ATOM 1383 C C . ASP A 1 170 ? -14.707 -0.473 12.267 1.00 83.19 170 ASP A C 1
ATOM 1385 O O . ASP A 1 170 ? -14.121 0.269 11.475 1.00 83.19 170 ASP A O 1
ATOM 1389 N N . GLU A 1 171 ? -16.019 -0.698 12.183 1.00 87.75 171 GLU A N 1
ATOM 1390 C CA . GLU A 1 171 ? -16.879 -0.081 11.170 1.00 87.75 171 GLU A CA 1
ATOM 1391 C C . GLU A 1 171 ? -16.898 1.449 11.271 1.00 87.75 171 GLU A C 1
ATOM 1393 O O . GLU A 1 171 ? -16.863 2.154 10.258 1.00 87.75 171 GLU A O 1
ATOM 1398 N N . GLU A 1 172 ? -16.973 1.990 12.487 1.00 86.25 172 GLU A N 1
ATOM 1399 C CA . GLU A 1 172 ? -16.994 3.436 12.706 1.00 86.25 172 GLU A CA 1
ATOM 1400 C C . GLU A 1 172 ? -15.629 4.074 12.409 1.00 86.25 172 GLU A C 1
ATOM 1402 O O . GLU A 1 172 ? -15.558 5.166 11.832 1.00 86.25 172 GLU A O 1
ATOM 1407 N N . LEU A 1 173 ? -14.538 3.376 12.735 1.00 81.94 173 LEU A N 1
ATOM 1408 C CA . LEU A 1 173 ? -13.181 3.776 12.375 1.00 81.94 173 LEU A CA 1
ATOM 1409 C C . LEU A 1 173 ? -12.995 3.801 10.855 1.00 81.94 173 LEU A C 1
ATOM 1411 O O . LEU A 1 173 ? -12.508 4.804 10.329 1.00 81.94 173 LEU A O 1
ATOM 1415 N N . ALA A 1 174 ? -13.439 2.765 10.140 1.00 83.50 174 ALA A N 1
ATOM 1416 C CA . ALA A 1 174 ? -13.365 2.703 8.679 1.00 83.50 174 ALA A CA 1
ATOM 1417 C C . ALA A 1 174 ? -14.064 3.908 8.020 1.00 83.50 174 ALA A C 1
ATOM 1419 O O . ALA A 1 174 ? -13.457 4.627 7.220 1.00 83.50 174 ALA A O 1
ATOM 1420 N N . LYS A 1 175 ? -15.291 4.234 8.462 1.00 86.94 175 LYS A N 1
ATOM 1421 C CA . LYS A 1 175 ? -16.061 5.396 7.970 1.00 86.94 175 LYS A CA 1
ATOM 1422 C C . LYS A 1 175 ? -15.338 6.730 8.158 1.00 86.94 175 LYS A C 1
ATOM 1424 O O . LYS A 1 175 ? -15.435 7.603 7.298 1.00 86.94 175 LYS A O 1
ATOM 1429 N N . ARG A 1 176 ? -14.660 6.923 9.293 1.00 82.25 176 ARG A N 1
ATOM 1430 C CA . ARG A 1 176 ? -14.015 8.203 9.641 1.00 82.25 176 ARG A CA 1
ATOM 1431 C C . ARG A 1 176 ? -12.631 8.360 9.034 1.00 82.25 176 ARG A C 1
ATOM 1433 O O . ARG A 1 176 ? -12.233 9.480 8.725 1.00 82.25 176 ARG A O 1
ATOM 1440 N N . ILE A 1 177 ? -11.902 7.259 8.901 1.00 74.25 177 ILE A N 1
ATOM 1441 C CA . ILE A 1 177 ? -10.517 7.257 8.430 1.00 74.25 177 ILE A CA 1
ATOM 1442 C C . ILE A 1 177 ? -10.452 7.092 6.899 1.00 74.25 177 ILE A C 1
ATOM 1444 O O . ILE A 1 177 ? -9.423 7.382 6.292 1.00 74.25 177 ILE A O 1
ATOM 1448 N N . GLY A 1 178 ? -11.563 6.723 6.254 1.00 66.50 178 GLY A N 1
ATOM 1449 C CA . GLY A 1 178 ? -11.640 6.580 4.799 1.00 66.50 178 GLY A CA 1
ATOM 1450 C C . GLY A 1 178 ? -10.976 5.293 4.316 1.00 66.50 178 GLY A C 1
ATOM 1451 O O . GLY A 1 178 ? -10.249 5.316 3.319 1.00 66.50 178 GLY A O 1
ATOM 1452 N N . VAL A 1 179 ? -11.195 4.206 5.061 1.00 56.97 179 VAL A N 1
ATOM 1453 C CA . VAL A 1 179 ? -10.787 2.841 4.702 1.00 56.97 179 VAL A CA 1
ATOM 1454 C C . VAL A 1 179 ? -12.001 2.075 4.203 1.00 56.97 179 VAL A C 1
ATOM 1456 O O . VAL A 1 179 ? -13.065 2.199 4.849 1.00 56.97 179 VAL A O 1
#

Foldseek 3Di:
DDDPVNVVVVVVVVVVVVVVVVVVVVVVVVVVVVVVVVVVVVVVVVVVVVVVVVVVVVVVVVVVVVVVVVVVVVVVVVVVVLVVVLVVVLVVQLVVCVVCLQVVVVVVVVVCVVVPVEWEKEAAQPHDCPPVPRYNYDYDPDSKIWTDDDPDIDIDHSVVVCVVCVVVSVVVSCVVVVD

Sequence (179 aa):
MYSESDFENFSKKITASALNRAEKIVEEAKARAEEKVHEAEKEAAEILAESEEILGKELRSFEEERRAKIESETERERQHFLSGLKSGVLEGVERELEERFGESAEIFLEWLKKRFGEGELQIYEKLDTEGLDSFKVVKTGRKSIVFSKDNLIMEFDPRSLMEEYGELIDEELAKRIGV

Secondary structure (DSSP, 8-state):
---HHHHHHHHHHHHHHHHHHHHHHHHHHHHHHHHHHHHHHHHHHHHHHHHHHHHHHHHHHHHHHHHHHHHHHHHHHHHHHHHHHHHHHHHHHHHHHHHSHHHHHHHHHHHHHHH-S-EEEEEETTS--TT-TTEEEEEESSS-EEEEETTEEEEE-HHHHHHHSHHHHHHHHHHHHT-